Protein AF-A0A967UV72-F1 (afdb_monomer_lite)

Secondary structure (DSSP, 8-state):
-BGGGT-TTS-TT-B-----S-TT-----------S--HHHHHHHHHHHHHHHHHHHHHHHHHHHHHHHHHHHHHHHHHHHHHHHHHHHHT-

Foldseek 3Di:
DQPCVPPVPDDRPDDDDDDDDDPDDDDDDDDDDDDPDDPVVVVVVVVVVVVVVVVVVVVVVVVVVVVVVVVVVVVVVVVVVVVVVVVVVVVD

Structure (mmCIF, N/CA/C/O backbone):
data_AF-A0A967UV7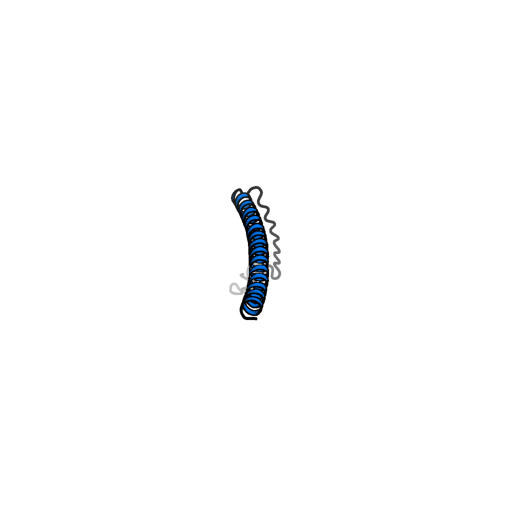2-F1
#
_entry.id   AF-A0A967UV72-F1
#
loop_
_atom_site.group_PDB
_atom_site.id
_atom_site.type_symbol
_atom_site.label_atom_id
_atom_site.label_alt_id
_atom_site.label_comp_id
_atom_site.label_asym_id
_atom_site.label_entity_id
_atom_site.label_seq_id
_atom_site.pdbx_PDB_ins_code
_atom_site.Cartn_x
_atom_site.Cartn_y
_atom_site.Cartn_z
_atom_site.occupancy
_atom_site.B_iso_or_equiv
_atom_site.auth_seq_id
_atom_site.auth_comp_id
_atom_site.auth_asym_id
_atom_site.auth_atom_id
_atom_site.pdbx_PDB_model_num
ATOM 1 N N . MET A 1 1 ? 52.653 -16.011 -40.893 1.00 67.12 1 MET A N 1
ATOM 2 C CA . MET A 1 1 ? 52.870 -15.492 -42.262 1.00 67.12 1 MET A CA 1
ATOM 3 C C . MET A 1 1 ? 54.253 -15.931 -42.718 1.00 67.12 1 MET A C 1
ATOM 5 O O . MET A 1 1 ? 55.106 -16.052 -41.846 1.00 67.12 1 MET A O 1
ATOM 9 N N . PRO A 1 2 ? 54.472 -16.206 -44.014 1.00 74.06 2 PRO A N 1
ATOM 10 C CA . PRO A 1 2 ? 55.780 -16.632 -44.515 1.00 74.06 2 PRO A CA 1
ATOM 11 C C . PRO A 1 2 ? 56.877 -15.617 -44.171 1.00 74.06 2 PRO A C 1
ATOM 13 O O . PRO A 1 2 ? 56.690 -14.418 -44.393 1.00 74.06 2 PRO A O 1
ATOM 16 N N . ALA A 1 3 ? 57.996 -16.093 -43.623 1.00 72.75 3 ALA A N 1
ATOM 17 C CA . ALA A 1 3 ? 59.125 -15.258 -43.209 1.00 72.75 3 ALA A CA 1
ATOM 18 C C . ALA A 1 3 ? 59.779 -14.510 -44.383 1.00 72.75 3 ALA A C 1
ATOM 20 O O . ALA A 1 3 ? 60.219 -13.371 -44.223 1.00 72.75 3 ALA A O 1
ATOM 21 N N . VAL A 1 4 ? 59.706 -15.104 -45.580 1.00 77.81 4 VAL A N 1
ATOM 22 C CA . VAL A 1 4 ? 60.247 -14.580 -46.846 1.00 77.81 4 VAL A CA 1
ATOM 23 C C . VAL A 1 4 ? 59.764 -13.168 -47.217 1.00 77.81 4 VAL A C 1
ATOM 25 O O . VAL A 1 4 ? 60.375 -12.482 -48.028 1.00 77.81 4 VAL A O 1
ATOM 28 N N . ILE A 1 5 ? 58.651 -12.709 -46.633 1.00 72.62 5 ILE A N 1
ATOM 29 C CA . ILE A 1 5 ? 58.100 -11.368 -46.880 1.00 72.62 5 ILE A CA 1
ATOM 30 C C . ILE A 1 5 ? 58.963 -10.266 -46.232 1.00 72.62 5 ILE A C 1
ATOM 32 O O . ILE A 1 5 ? 58.973 -9.141 -46.727 1.00 72.62 5 ILE A O 1
ATOM 36 N N . PHE A 1 6 ? 59.677 -10.567 -45.142 1.00 69.25 6 PHE A N 1
ATOM 37 C CA . PHE A 1 6 ? 60.484 -9.595 -44.387 1.00 69.25 6 PHE A CA 1
ATOM 38 C C . PHE A 1 6 ? 61.986 -9.898 -44.414 1.00 69.25 6 PHE A C 1
ATOM 40 O O . PHE A 1 6 ? 62.779 -8.979 -44.223 1.00 69.25 6 PHE A O 1
ATOM 47 N N . ASP A 1 7 ? 62.365 -11.150 -44.675 1.00 68.44 7 ASP A N 1
ATOM 48 C CA . ASP A 1 7 ? 63.748 -11.572 -44.881 1.00 68.44 7 ASP A CA 1
ATOM 49 C C . ASP A 1 7 ? 63.828 -12.477 -46.126 1.00 68.44 7 ASP A C 1
ATOM 51 O O . ASP A 1 7 ? 63.297 -13.589 -46.102 1.00 68.44 7 ASP A O 1
ATOM 55 N N . PRO A 1 8 ? 64.450 -12.019 -47.226 1.00 70.38 8 PRO A N 1
ATOM 56 C CA . PRO A 1 8 ? 64.487 -12.756 -48.484 1.00 70.38 8 PRO A CA 1
ATOM 57 C C . PRO A 1 8 ? 65.357 -14.023 -48.453 1.00 70.38 8 PRO A C 1
ATOM 59 O O . PRO A 1 8 ? 65.281 -14.800 -49.404 1.00 70.38 8 PRO A O 1
ATOM 62 N N . GLU A 1 9 ? 66.160 -14.255 -47.407 1.00 78.69 9 GLU A N 1
ATOM 63 C CA . GLU A 1 9 ? 66.956 -15.486 -47.256 1.00 78.69 9 GLU A CA 1
ATOM 64 C C . GLU A 1 9 ? 66.280 -16.556 -46.378 1.00 78.69 9 GLU A C 1
ATOM 66 O O . GLU A 1 9 ? 66.794 -17.670 -46.253 1.00 78.69 9 GLU A O 1
ATOM 71 N N . ALA A 1 10 ? 65.113 -16.261 -45.797 1.00 72.94 10 ALA A N 1
ATOM 72 C CA . ALA A 1 10 ? 64.380 -17.212 -44.967 1.00 72.94 10 ALA A CA 1
ATOM 73 C C . ALA A 1 10 ? 63.758 -18.357 -45.792 1.00 72.94 10 ALA A C 1
ATOM 75 O O . ALA A 1 10 ? 63.297 -18.171 -46.923 1.00 72.94 10 ALA A O 1
ATOM 76 N N . SER A 1 11 ? 63.711 -19.560 -45.208 1.00 73.50 11 SER A N 1
ATOM 77 C CA . SER A 1 11 ? 63.167 -20.753 -45.873 1.00 73.50 11 SER A CA 1
ATOM 78 C C . SER A 1 11 ? 61.672 -20.577 -46.200 1.00 73.50 11 SER A C 1
ATOM 80 O O . SER A 1 11 ? 60.930 -20.055 -45.364 1.00 73.50 11 SER A O 1
ATOM 82 N N . PRO A 1 12 ? 61.173 -21.044 -47.366 1.00 70.31 12 PRO A N 1
ATOM 83 C CA . PRO A 1 12 ? 59.761 -20.904 -47.745 1.00 70.31 12 PRO A CA 1
ATOM 84 C C . PRO A 1 12 ? 58.760 -21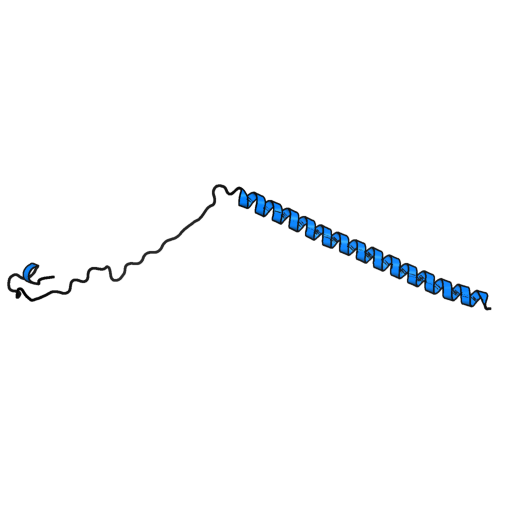.506 -46.747 1.00 70.31 12 PRO A C 1
ATOM 86 O O . PRO A 1 12 ? 57.629 -21.029 -46.651 1.00 70.31 12 PRO A O 1
ATOM 89 N N . ASP A 1 13 ? 59.184 -22.522 -45.991 1.00 75.44 13 ASP A N 1
ATOM 90 C CA . ASP A 1 13 ? 58.363 -23.202 -44.983 1.00 75.44 13 ASP A CA 1
ATOM 91 C C . ASP A 1 13 ? 58.464 -22.558 -43.587 1.00 75.44 13 ASP A C 1
ATOM 93 O O . ASP A 1 13 ? 57.796 -22.982 -42.640 1.00 75.44 13 ASP A O 1
ATOM 97 N N . GLU A 1 14 ? 59.287 -21.517 -43.433 1.00 73.62 14 GLU A N 1
ATOM 98 C CA . GLU A 1 14 ? 59.454 -20.798 -42.177 1.00 73.62 14 GLU A CA 1
ATOM 99 C C . GLU A 1 14 ? 58.302 -19.804 -41.967 1.00 73.62 14 GLU A C 1
ATOM 101 O O . GLU A 1 14 ? 58.112 -18.829 -42.703 1.00 73.62 14 GLU A O 1
ATOM 106 N N . LEU A 1 15 ? 57.487 -20.068 -40.945 1.00 74.94 15 LEU A N 1
ATOM 107 C CA . LEU A 1 15 ? 56.303 -19.279 -40.622 1.00 74.94 15 LEU A CA 1
ATOM 108 C C . LEU A 1 15 ? 56.555 -18.407 -39.392 1.00 74.94 15 LEU A C 1
ATOM 110 O O . LEU A 1 15 ? 56.745 -18.909 -38.287 1.00 74.94 15 LEU A O 1
ATOM 114 N N . ILE A 1 16 ? 56.443 -17.089 -39.559 1.00 74.56 16 ILE A N 1
ATOM 115 C CA . ILE A 1 16 ? 56.465 -16.139 -38.443 1.00 74.56 16 ILE A CA 1
ATOM 116 C C . ILE A 1 16 ? 55.058 -16.064 -37.826 1.00 74.56 16 ILE A C 1
ATOM 118 O O . ILE A 1 16 ? 54.081 -15.831 -38.558 1.00 74.56 16 ILE A O 1
ATOM 122 N N . PRO A 1 17 ? 54.905 -16.230 -36.498 1.00 66.50 17 PRO A N 1
ATOM 123 C CA . PRO A 1 17 ? 53.627 -16.032 -35.828 1.00 66.50 17 PRO A CA 1
ATOM 124 C C . PRO A 1 17 ? 53.259 -14.545 -35.856 1.00 66.50 17 PRO A C 1
ATOM 126 O O . PRO A 1 17 ? 53.963 -13.704 -35.301 1.00 66.50 17 PRO A O 1
ATOM 129 N N . VAL A 1 18 ? 52.138 -14.210 -36.496 1.00 66.31 18 VAL A N 1
ATOM 130 C CA . VAL A 1 18 ? 51.630 -12.834 -36.522 1.00 66.31 18 VAL A CA 1
ATOM 131 C C . VAL A 1 18 ? 50.504 -12.724 -35.511 1.00 66.31 18 VAL A C 1
ATOM 133 O O . VAL A 1 18 ? 49.466 -13.371 -35.648 1.00 66.31 18 VAL A O 1
ATOM 136 N N . ARG A 1 19 ? 50.725 -11.928 -34.465 1.00 64.19 19 ARG A N 1
ATOM 137 C CA . ARG A 1 19 ? 49.696 -11.610 -33.474 1.00 64.19 19 ARG A CA 1
ATOM 138 C C . ARG A 1 19 ? 48.800 -10.521 -34.052 1.00 64.19 19 ARG A C 1
ATOM 140 O O . ARG A 1 19 ? 49.139 -9.344 -34.007 1.00 64.19 19 ARG A O 1
ATOM 147 N N . PHE A 1 20 ? 47.680 -10.925 -34.643 1.00 66.94 20 PHE A N 1
ATOM 148 C CA . PHE A 1 20 ? 46.623 -10.001 -35.036 1.00 66.94 20 PHE A CA 1
ATOM 149 C C . PHE A 1 20 ? 45.659 -9.831 -33.866 1.00 66.94 20 PHE A C 1
ATOM 151 O O . PHE A 1 20 ? 44.836 -10.699 -33.589 1.00 66.94 20 PHE A O 1
ATOM 158 N N . GLY A 1 21 ? 45.793 -8.713 -33.168 1.00 64.50 21 GLY A N 1
ATOM 159 C CA . GLY A 1 21 ? 44.942 -8.354 -32.045 1.00 64.50 21 GLY A CA 1
ATOM 160 C C . GLY A 1 21 ? 45.633 -7.299 -31.199 1.00 64.50 21 GLY A C 1
ATOM 161 O O . GLY A 1 21 ? 46.817 -7.417 -30.900 1.00 64.50 21 GLY A O 1
ATOM 162 N N . ALA A 1 22 ? 44.913 -6.242 -30.835 1.00 69.19 22 ALA A N 1
ATOM 163 C CA . ALA A 1 22 ? 45.370 -5.393 -29.749 1.00 69.19 22 ALA A CA 1
ATOM 164 C C . ALA A 1 22 ? 45.173 -6.190 -28.453 1.00 69.19 22 ALA A C 1
ATOM 166 O O . ALA A 1 22 ? 44.036 -6.379 -28.027 1.00 69.19 22 ALA A O 1
ATOM 167 N N . ASP A 1 23 ? 46.264 -6.641 -27.829 1.00 67.69 23 ASP A N 1
ATOM 168 C CA . ASP A 1 23 ? 46.233 -7.419 -26.576 1.00 67.69 23 ASP A CA 1
ATOM 169 C C . ASP A 1 23 ? 45.537 -6.662 -25.422 1.00 67.69 23 ASP A C 1
ATOM 171 O O . ASP A 1 23 ? 45.152 -7.250 -24.417 1.00 67.69 23 ASP A O 1
ATOM 175 N N . ASN A 1 24 ? 45.329 -5.350 -25.589 1.00 66.25 24 ASN A N 1
ATOM 176 C CA . ASN A 1 24 ? 44.675 -4.455 -24.642 1.00 66.25 24 ASN A CA 1
ATOM 177 C C . ASN A 1 24 ? 43.573 -3.624 -25.319 1.00 66.25 24 ASN A C 1
ATOM 179 O O . ASN A 1 24 ? 43.613 -2.393 -25.317 1.00 66.25 24 ASN A O 1
ATOM 183 N N . ALA A 1 25 ? 42.572 -4.277 -25.906 1.00 72.75 25 ALA A N 1
ATOM 184 C CA . ALA A 1 25 ? 41.367 -3.594 -26.371 1.00 72.75 25 ALA A CA 1
ATOM 185 C C . ALA A 1 25 ? 40.392 -3.376 -25.200 1.00 72.75 25 ALA A C 1
ATOM 187 O O . ALA A 1 25 ? 39.730 -4.306 -24.747 1.00 72.75 25 ALA A O 1
ATOM 188 N N . TRP A 1 26 ? 40.309 -2.143 -24.696 1.00 77.38 26 TRP A N 1
ATOM 189 C CA . TRP A 1 26 ? 39.394 -1.771 -23.614 1.00 77.38 26 TRP A CA 1
ATOM 190 C C . TRP A 1 26 ? 38.237 -0.965 -24.197 1.00 77.38 26 TRP A C 1
ATOM 192 O O . TRP A 1 26 ? 38.422 0.156 -24.665 1.00 77.38 26 TRP A O 1
ATOM 202 N N . THR A 1 27 ? 37.033 -1.533 -24.171 1.00 80.31 27 THR A N 1
ATOM 203 C CA . THR A 1 27 ? 35.811 -0.839 -24.589 1.00 80.31 27 THR A CA 1
ATOM 204 C C . THR A 1 27 ? 34.918 -0.601 -23.383 1.00 80.31 27 THR A C 1
ATOM 206 O O . THR A 1 27 ? 34.415 -1.551 -22.788 1.00 80.31 27 THR A O 1
ATOM 209 N N . ALA A 1 28 ? 34.684 0.664 -23.048 1.00 82.12 28 ALA A N 1
ATOM 210 C CA . ALA A 1 28 ? 33.687 1.067 -22.065 1.00 82.12 28 ALA A CA 1
ATOM 211 C C . ALA A 1 28 ? 32.512 1.729 -22.790 1.00 82.12 28 ALA A C 1
ATOM 213 O O . ALA A 1 28 ? 32.712 2.584 -23.652 1.00 82.12 28 ALA A O 1
ATOM 214 N N . GLN A 1 29 ? 31.288 1.326 -22.453 1.00 81.75 29 GLN A N 1
ATOM 215 C CA . GLN A 1 29 ? 30.063 1.884 -23.023 1.00 81.75 29 GLN A CA 1
ATOM 216 C C . GLN A 1 29 ? 29.161 2.373 -21.895 1.00 81.75 29 GLN A C 1
ATOM 218 O O . GLN A 1 29 ? 28.970 1.684 -20.893 1.00 81.75 29 GLN A O 1
ATOM 223 N N . PHE A 1 30 ? 28.592 3.561 -22.072 1.00 84.44 30 PHE A N 1
ATOM 224 C CA . PHE A 1 30 ? 27.614 4.139 -21.163 1.00 84.44 30 PHE A CA 1
ATOM 225 C C . PHE A 1 30 ? 26.312 4.366 -21.922 1.00 84.44 30 PHE A C 1
ATOM 227 O O . PHE A 1 30 ? 26.301 5.018 -22.966 1.00 84.44 30 PHE A O 1
ATOM 234 N N . TYR A 1 31 ? 25.218 3.817 -21.401 1.00 84.25 31 TYR A N 1
ATOM 235 C CA . TYR A 1 31 ? 23.902 3.912 -22.019 1.00 84.25 31 TYR A CA 1
ATOM 236 C C . TYR A 1 31 ? 22.964 4.701 -21.110 1.00 84.25 31 TYR A C 1
ATOM 238 O O . TYR A 1 31 ? 22.637 4.255 -20.012 1.00 84.25 31 TYR A O 1
ATOM 246 N N . ILE A 1 32 ? 22.492 5.851 -21.591 1.00 81.94 32 ILE A N 1
ATOM 247 C CA . ILE A 1 32 ? 21.405 6.607 -20.961 1.00 81.94 32 ILE A CA 1
ATOM 248 C C . ILE A 1 32 ? 20.127 6.301 -21.731 1.00 81.94 32 ILE A C 1
ATOM 250 O O . ILE A 1 32 ? 20.071 6.478 -22.947 1.00 81.94 32 ILE A O 1
ATOM 254 N N . ARG A 1 33 ? 19.084 5.859 -21.028 1.00 83.00 33 ARG A N 1
ATOM 255 C CA . ARG A 1 33 ? 17.755 5.662 -21.610 1.00 83.00 33 ARG A CA 1
ATOM 256 C C . ARG A 1 33 ? 16.798 6.690 -21.028 1.00 83.00 33 ARG A C 1
ATOM 258 O O . ARG A 1 33 ? 16.472 6.621 -19.849 1.00 83.00 33 ARG A O 1
ATOM 265 N N . GLN A 1 34 ? 16.332 7.606 -21.868 1.00 79.25 34 GLN A N 1
ATOM 266 C CA . GLN A 1 34 ? 15.269 8.545 -21.532 1.00 79.25 34 GLN A CA 1
ATOM 267 C C . GLN A 1 34 ? 14.026 8.192 -22.359 1.00 79.25 34 GLN A C 1
ATOM 269 O O . GLN A 1 34 ? 14.051 8.342 -23.582 1.00 79.25 34 GLN A O 1
ATOM 274 N N . PRO A 1 35 ? 12.940 7.713 -21.734 1.00 78.44 35 PRO A N 1
ATOM 275 C CA . PRO A 1 35 ? 11.660 7.633 -22.416 1.00 78.44 35 PRO A CA 1
ATOM 276 C C . PRO A 1 35 ? 11.184 9.058 -22.724 1.00 78.44 35 PRO A C 1
ATOM 278 O O . PRO A 1 35 ? 11.032 9.874 -21.818 1.00 78.44 35 PRO A O 1
ATOM 281 N N . ILE A 1 36 ? 10.985 9.369 -24.006 1.00 80.19 36 ILE A N 1
ATOM 282 C CA . ILE A 1 36 ? 10.508 10.691 -24.451 1.00 80.19 36 ILE A CA 1
ATOM 283 C C . ILE A 1 36 ? 8.986 10.803 -24.272 1.00 80.19 36 ILE A C 1
ATOM 285 O O . ILE A 1 36 ? 8.473 11.874 -23.960 1.00 80.19 36 ILE A O 1
ATOM 289 N N . PHE A 1 37 ? 8.267 9.688 -24.422 1.00 75.62 37 PHE A N 1
ATOM 290 C CA . PHE A 1 37 ? 6.835 9.588 -24.168 1.00 75.62 37 PHE A CA 1
ATOM 291 C C . PHE A 1 37 ? 6.441 8.122 -23.952 1.00 75.62 37 PHE A C 1
ATOM 293 O O . PHE A 1 37 ? 6.751 7.272 -24.784 1.00 75.62 37 PHE A O 1
ATOM 300 N N . ASP A 1 38 ? 5.753 7.833 -22.849 1.00 76.69 38 ASP A N 1
ATOM 301 C CA . ASP A 1 38 ? 5.182 6.515 -22.557 1.00 76.69 38 ASP A CA 1
ATOM 302 C C . ASP A 1 38 ? 3.785 6.695 -21.946 1.00 76.69 38 ASP A C 1
ATOM 304 O O . ASP A 1 38 ? 3.633 6.991 -20.759 1.00 76.69 38 ASP A O 1
ATOM 308 N N . ALA A 1 39 ? 2.750 6.527 -22.772 1.00 70.12 39 ALA A N 1
ATOM 309 C CA . ALA A 1 39 ? 1.355 6.615 -22.340 1.00 70.12 39 ALA A CA 1
ATOM 310 C C . ALA A 1 39 ? 1.005 5.581 -21.250 1.00 70.12 39 ALA A C 1
ATOM 312 O O . ALA A 1 39 ? 0.189 5.863 -20.370 1.00 70.12 39 ALA A O 1
ATOM 313 N N . GLY A 1 40 ? 1.641 4.404 -21.273 1.00 75.38 40 GLY A N 1
ATOM 314 C CA . GLY A 1 40 ? 1.450 3.354 -20.276 1.00 75.38 40 GLY A CA 1
ATOM 315 C C . GLY A 1 40 ? 2.013 3.744 -18.913 1.00 75.38 40 GLY A C 1
ATOM 316 O O . GLY A 1 40 ? 1.366 3.501 -17.894 1.00 75.38 40 GLY A O 1
ATOM 317 N N . ALA 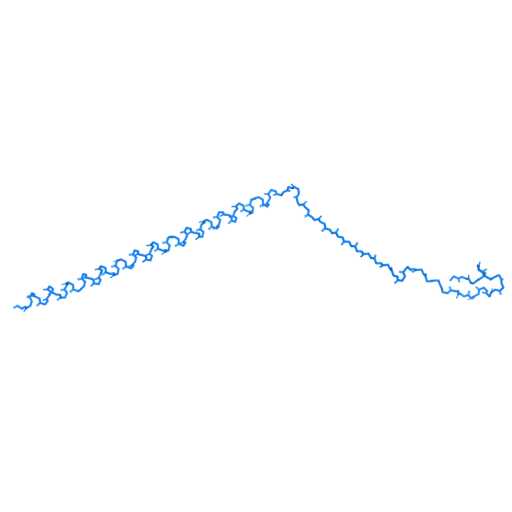A 1 41 ? 3.158 4.430 -18.882 1.00 73.25 41 ALA A N 1
ATOM 318 C CA . ALA A 1 41 ? 3.742 4.948 -17.645 1.00 73.25 41 ALA A CA 1
ATOM 319 C C . ALA A 1 41 ? 2.821 5.966 -16.948 1.00 73.25 41 ALA A C 1
ATOM 321 O O . ALA A 1 41 ? 2.640 5.898 -15.732 1.00 73.25 41 ALA A O 1
ATOM 322 N N . PHE A 1 42 ? 2.169 6.859 -17.701 1.00 70.94 42 PHE A N 1
ATOM 323 C CA . PHE A 1 42 ? 1.205 7.812 -17.132 1.00 70.94 42 PHE A CA 1
ATOM 324 C C . PHE A 1 42 ? -0.015 7.115 -16.520 1.00 70.94 42 PHE A C 1
ATOM 326 O O . PHE A 1 42 ? -0.438 7.463 -15.414 1.00 70.94 42 PHE A O 1
ATOM 333 N N . VAL A 1 43 ? -0.562 6.104 -17.203 1.00 74.94 43 VAL A N 1
ATOM 334 C CA . VAL A 1 43 ? -1.681 5.307 -16.678 1.00 74.94 43 VAL A CA 1
ATOM 335 C C . VAL A 1 43 ? -1.250 4.519 -15.440 1.00 74.94 43 VAL A C 1
ATOM 337 O O . VAL A 1 43 ? -1.966 4.536 -14.443 1.00 74.94 43 VAL A O 1
ATOM 340 N N . GLY A 1 44 ? -0.072 3.890 -15.465 1.00 74.69 44 GLY A N 1
ATOM 341 C CA . GLY A 1 44 ? 0.470 3.114 -14.347 1.00 74.69 44 GLY A CA 1
ATOM 342 C C . GLY A 1 44 ? 0.728 3.948 -13.088 1.00 74.69 44 GLY A C 1
ATOM 343 O O . GLY A 1 44 ? 0.360 3.545 -11.987 1.00 74.69 44 GLY A O 1
ATOM 344 N N . VAL A 1 45 ? 1.301 5.146 -13.228 1.00 78.38 45 VAL A N 1
ATOM 345 C CA . VAL A 1 45 ? 1.489 6.063 -12.089 1.00 78.38 45 VAL A CA 1
ATOM 346 C C . VAL A 1 45 ? 0.139 6.582 -11.581 1.00 78.38 4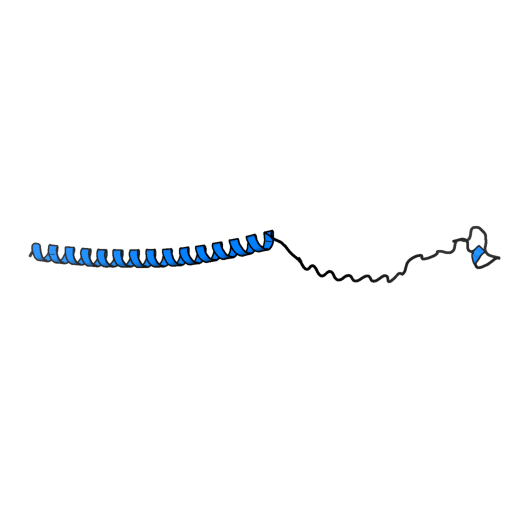5 VAL A C 1
ATOM 348 O O . VAL A 1 45 ? -0.087 6.646 -10.371 1.00 78.38 45 VAL A O 1
ATOM 351 N N . GLY A 1 46 ? -0.793 6.894 -12.486 1.00 74.19 46 GLY A N 1
ATOM 352 C CA . GLY A 1 46 ? -2.140 7.334 -12.123 1.00 74.19 46 GLY A CA 1
ATOM 353 C C . GLY A 1 46 ? -2.935 6.277 -11.346 1.00 74.19 46 GLY A C 1
ATOM 354 O O . GLY A 1 46 ? -3.587 6.599 -10.349 1.00 74.19 46 GLY A O 1
ATOM 355 N N . THR A 1 47 ? -2.868 5.006 -11.754 1.00 82.56 47 THR A N 1
ATOM 356 C CA . THR A 1 47 ? -3.520 3.898 -11.038 1.00 82.56 47 THR A CA 1
ATOM 357 C C . THR A 1 47 ? -2.857 3.626 -9.693 1.00 82.56 47 THR A C 1
ATOM 359 O O . THR A 1 47 ? -3.572 3.446 -8.708 1.00 82.56 47 THR A O 1
ATOM 362 N N . ALA A 1 48 ? -1.524 3.689 -9.606 1.00 83.44 48 ALA A N 1
ATOM 363 C CA . ALA A 1 48 ? -0.802 3.568 -8.340 1.00 83.44 48 ALA A CA 1
ATOM 364 C C . ALA A 1 48 ? -1.202 4.666 -7.336 1.00 83.44 48 ALA A C 1
ATOM 366 O O . ALA A 1 48 ? -1.429 4.380 -6.158 1.00 83.44 48 ALA A O 1
ATOM 367 N N . GLY A 1 49 ? -1.366 5.909 -7.802 1.00 83.31 49 GLY A N 1
ATOM 368 C CA . GLY A 1 49 ? -1.848 7.019 -6.976 1.00 83.31 49 GLY A CA 1
ATOM 369 C C . GLY A 1 49 ? -3.263 6.786 -6.437 1.00 83.31 49 GLY A C 1
ATOM 370 O O . GLY A 1 49 ? -3.505 6.936 -5.239 1.00 83.31 49 GLY A O 1
ATOM 371 N N . ARG A 1 50 ? -4.193 6.344 -7.294 1.00 84.38 50 ARG A N 1
ATOM 372 C CA . ARG A 1 50 ? -5.566 6.001 -6.874 1.00 84.38 50 ARG A CA 1
ATOM 373 C C . ARG A 1 50 ? -5.597 4.843 -5.883 1.00 84.38 50 ARG A C 1
ATOM 375 O O . ARG A 1 50 ? -6.351 4.888 -4.916 1.00 84.38 50 ARG A O 1
ATOM 382 N N . PHE A 1 51 ? -4.771 3.825 -6.101 1.00 88.12 51 PHE A N 1
ATOM 383 C CA . PHE A 1 51 ? -4.658 2.694 -5.190 1.00 88.12 51 PHE A CA 1
ATOM 384 C C . PHE A 1 51 ? -4.165 3.129 -3.804 1.00 88.12 51 PHE A C 1
ATOM 386 O O . PHE A 1 51 ? -4.761 2.742 -2.803 1.00 88.12 51 PHE A O 1
ATOM 393 N N . ARG A 1 52 ? -3.149 4.001 -3.733 1.00 89.62 52 ARG A N 1
ATOM 394 C CA . ARG A 1 52 ? -2.690 4.583 -2.461 1.00 89.62 52 ARG A CA 1
ATOM 395 C C . ARG A 1 52 ? -3.808 5.352 -1.745 1.00 89.62 52 ARG A C 1
ATOM 397 O O . ARG A 1 52 ? -4.021 5.127 -0.560 1.00 89.62 52 ARG A O 1
ATOM 404 N N . ALA A 1 53 ? -4.557 6.193 -2.459 1.0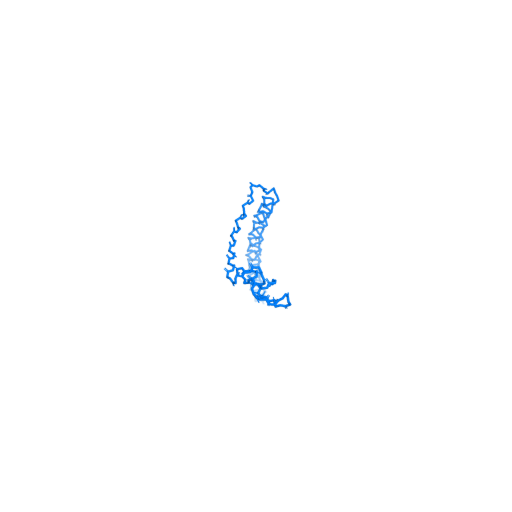0 91.75 53 ALA A N 1
ATOM 405 C CA . ALA A 1 53 ? -5.672 6.939 -1.869 1.00 91.75 53 ALA A CA 1
ATOM 406 C C . ALA A 1 53 ? -6.774 6.014 -1.311 1.00 91.75 53 ALA A C 1
ATOM 408 O O . ALA A 1 53 ? -7.333 6.275 -0.247 1.00 91.75 53 ALA A O 1
ATOM 409 N N . LEU A 1 54 ? -7.061 4.899 -1.993 1.00 93.75 54 LEU A N 1
ATOM 410 C CA . LEU A 1 54 ? -7.986 3.881 -1.486 1.00 93.75 54 LEU A CA 1
ATOM 411 C C . LEU A 1 54 ? -7.453 3.206 -0.217 1.00 93.75 54 LEU A C 1
ATOM 413 O O . LEU A 1 54 ? -8.220 2.984 0.717 1.00 93.75 54 LEU A O 1
ATOM 417 N N . GLN A 1 55 ? -6.154 2.903 -0.152 1.00 92.94 55 GLN A N 1
ATOM 418 C CA . GLN A 1 55 ? -5.545 2.337 1.055 1.00 92.94 55 GLN A CA 1
ATOM 419 C C . GLN A 1 55 ? -5.650 3.284 2.257 1.00 92.94 55 GLN A C 1
ATOM 421 O O . GLN A 1 55 ? -5.961 2.837 3.360 1.00 92.94 55 GLN A O 1
ATOM 426 N N . GLU A 1 56 ? -5.447 4.586 2.053 1.00 94.31 56 GLU A N 1
ATOM 427 C CA . GLU A 1 56 ? -5.646 5.594 3.101 1.00 94.31 56 GLU A CA 1
ATOM 428 C C . GLU A 1 56 ? -7.097 5.604 3.602 1.00 94.31 56 GLU A C 1
ATOM 430 O O . GLU A 1 56 ? -7.342 5.651 4.811 1.00 94.31 56 GLU A O 1
ATOM 435 N N . GLU A 1 57 ? -8.070 5.483 2.695 1.00 94.19 57 GLU A N 1
ATOM 436 C CA . GLU A 1 57 ? -9.484 5.408 3.068 1.00 94.19 57 GLU A CA 1
ATOM 437 C C . GLU A 1 57 ? -9.822 4.140 3.858 1.00 94.19 57 GLU A C 1
ATOM 439 O O . GLU A 1 57 ? -10.564 4.206 4.837 1.00 94.19 57 GLU A O 1
ATOM 444 N N . VAL A 1 58 ? -9.235 2.995 3.501 1.00 95.12 58 VAL A N 1
ATOM 445 C CA . VAL A 1 58 ? -9.411 1.741 4.249 1.00 95.12 58 VAL A CA 1
ATOM 446 C C . VAL A 1 58 ? -8.960 1.908 5.701 1.00 95.12 58 VAL A C 1
ATOM 448 O O . VAL A 1 58 ? -9.689 1.528 6.622 1.00 95.12 58 VAL A O 1
ATOM 451 N N . VAL A 1 59 ? -7.799 2.529 5.925 1.00 95.81 59 VAL A N 1
ATOM 452 C CA . VAL A 1 59 ? -7.289 2.794 7.279 1.00 95.81 59 VAL A CA 1
ATOM 453 C C . VAL A 1 59 ? -8.222 3.741 8.038 1.00 95.81 59 VAL A C 1
ATOM 455 O O . VAL A 1 59 ? -8.561 3.468 9.195 1.00 95.81 59 VAL A O 1
ATOM 458 N N . ARG A 1 60 ? -8.701 4.817 7.395 1.00 94.81 60 ARG A N 1
ATOM 459 C CA . ARG A 1 60 ? -9.686 5.733 7.999 1.00 94.81 60 ARG A CA 1
ATOM 460 C C . ARG A 1 60 ? -10.968 5.003 8.398 1.00 94.81 60 ARG A C 1
ATOM 462 O O . ARG A 1 60 ? -11.420 5.144 9.537 1.00 94.81 60 ARG A O 1
ATOM 469 N N . GLY A 1 61 ? -11.521 4.184 7.508 1.00 95.94 61 GLY A N 1
ATOM 470 C CA . GLY A 1 61 ? -12.719 3.389 7.772 1.00 95.94 61 GLY A CA 1
ATOM 471 C C . GLY A 1 61 ? -12.531 2.429 8.948 1.00 95.94 61 GLY A C 1
ATOM 472 O O . GLY A 1 61 ? -13.382 2.354 9.840 1.00 95.94 61 GLY A O 1
ATOM 473 N N . GLN A 1 62 ? -11.385 1.748 9.017 1.00 97.00 62 GLN A N 1
ATOM 474 C CA . GLN A 1 62 ? -11.078 0.817 10.101 1.00 97.00 62 GLN A CA 1
ATOM 475 C C . GLN A 1 62 ? -10.922 1.521 11.455 1.00 97.00 62 GLN A C 1
ATOM 477 O O . GLN A 1 62 ? -11.404 1.010 12.475 1.00 97.00 62 GLN A O 1
ATOM 482 N N . ALA A 1 63 ? -10.324 2.714 11.478 1.00 96.56 63 ALA A N 1
ATOM 483 C CA . ALA A 1 63 ? -10.243 3.536 12.682 1.00 96.56 63 ALA A CA 1
ATOM 484 C C . ALA A 1 63 ? -11.642 3.921 13.198 1.00 96.56 63 ALA A C 1
ATOM 486 O O . ALA A 1 63 ? -11.950 3.708 14.374 1.00 96.56 63 ALA A O 1
ATOM 487 N N . GLN A 1 64 ? -12.531 4.390 12.315 1.00 97.38 64 GLN A N 1
ATOM 488 C CA . GLN A 1 64 ? -13.911 4.747 12.677 1.00 97.38 64 GLN A CA 1
ATOM 489 C C . GLN A 1 64 ? -14.721 3.543 13.169 1.00 97.38 64 GLN A C 1
ATOM 491 O O . GLN A 1 64 ? -15.452 3.624 14.165 1.00 97.38 64 GLN A O 1
ATOM 496 N N . GLN A 1 65 ? -14.567 2.395 12.508 1.00 97.62 65 GLN A N 1
ATOM 497 C CA . GLN A 1 65 ? -15.239 1.162 12.901 1.00 97.62 65 GLN A CA 1
ATOM 498 C C . GLN A 1 65 ? -14.765 0.681 14.279 1.00 97.62 65 GLN A C 1
ATOM 500 O O . GLN A 1 65 ? -15.573 0.196 15.075 1.00 97.62 65 GLN A O 1
ATOM 505 N N . THR A 1 66 ? -13.472 0.827 14.572 1.00 98.19 66 THR A N 1
ATOM 506 C CA . THR A 1 66 ? -12.887 0.484 15.874 1.00 98.19 66 THR A CA 1
ATOM 507 C C . THR A 1 66 ? -13.410 1.416 16.962 1.00 98.19 66 THR A C 1
ATOM 509 O O . THR A 1 66 ? -13.945 0.936 17.960 1.00 98.19 66 THR A O 1
ATOM 512 N N . ALA A 1 67 ? -13.376 2.733 16.740 1.00 98.00 67 ALA A N 1
ATOM 513 C CA . ALA A 1 67 ? -13.904 3.717 17.685 1.00 98.00 67 ALA A CA 1
ATOM 514 C C . ALA A 1 67 ? -15.388 3.465 18.012 1.00 98.00 67 ALA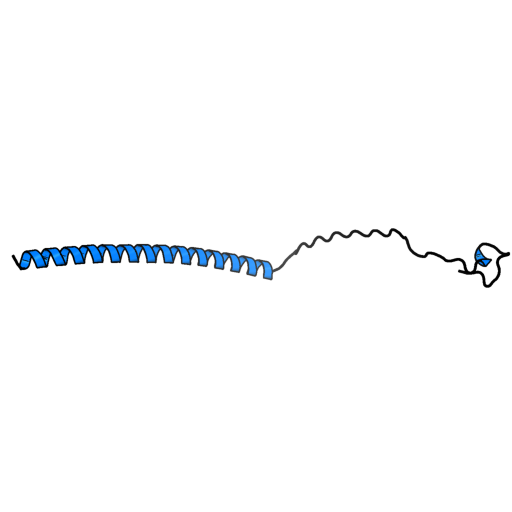 A C 1
ATOM 516 O O . ALA A 1 67 ? -15.796 3.468 19.175 1.00 98.00 67 ALA A O 1
ATOM 517 N N . SER A 1 68 ? -16.195 3.162 16.992 1.00 97.81 68 SER A N 1
ATOM 518 C CA . SER A 1 68 ? -17.623 2.862 17.151 1.00 97.81 68 SER A CA 1
ATOM 519 C C . SER A 1 68 ? -17.884 1.530 17.863 1.00 97.81 68 SER A C 1
ATOM 521 O O . SER A 1 68 ? -18.876 1.397 18.582 1.00 97.81 68 SER A O 1
ATOM 523 N N . ARG A 1 69 ? -17.024 0.520 17.675 1.00 97.94 69 ARG A N 1
ATOM 524 C CA . ARG A 1 69 ? -17.092 -0.747 18.424 1.00 97.94 69 ARG A CA 1
ATOM 525 C C . ARG A 1 69 ? -16.769 -0.537 19.899 1.00 97.94 69 ARG A C 1
ATOM 527 O O . ARG A 1 69 ? -17.545 -0.977 20.741 1.00 97.94 69 ARG A O 1
ATOM 534 N N . VAL A 1 70 ? -15.696 0.193 20.201 1.00 98.38 70 VAL A N 1
ATOM 535 C CA . VAL A 1 70 ? -15.304 0.518 21.581 1.00 98.38 70 VAL A CA 1
ATOM 536 C C . VAL A 1 70 ? -16.409 1.299 22.290 1.00 98.38 70 VAL A C 1
ATOM 538 O O . VAL A 1 70 ? -16.806 0.929 23.391 1.00 98.38 70 VAL A O 1
ATOM 541 N N . ARG A 1 71 ? -16.978 2.321 21.638 1.00 98.25 71 ARG A N 1
ATOM 542 C CA . ARG A 1 71 ? -18.079 3.114 22.205 1.00 98.25 71 ARG A CA 1
ATOM 543 C C . ARG A 1 71 ? -19.293 2.254 22.558 1.00 98.25 71 ARG A C 1
ATOM 545 O O . ARG A 1 71 ? -19.836 2.381 23.650 1.00 98.25 71 ARG A O 1
ATOM 552 N N . ARG A 1 72 ? -19.707 1.361 21.653 1.00 98.31 72 ARG A N 1
ATOM 553 C CA . ARG A 1 72 ? -20.830 0.443 21.903 1.00 98.31 72 ARG A CA 1
ATOM 554 C C . ARG A 1 72 ? -20.538 -0.527 23.045 1.00 98.31 72 ARG A C 1
ATOM 556 O O . ARG A 1 72 ? -21.395 -0.705 23.900 1.00 98.31 72 ARG A O 1
ATOM 563 N N . ALA A 1 73 ? -19.341 -1.111 23.080 1.00 98.25 73 ALA A N 1
ATOM 564 C CA . ALA A 1 73 ? -18.940 -2.024 24.148 1.00 98.25 73 ALA A CA 1
ATOM 565 C C . ALA A 1 73 ? -18.934 -1.332 25.520 1.00 98.25 73 ALA A C 1
ATOM 567 O O . ALA A 1 73 ? -19.427 -1.890 26.496 1.00 98.25 73 ALA A O 1
ATOM 568 N N . TYR A 1 74 ? -18.442 -0.093 25.580 1.00 98.25 74 TYR A N 1
ATOM 569 C CA . TYR A 1 74 ? -18.457 0.708 26.800 1.00 98.25 74 TYR A CA 1
ATOM 570 C C . TYR A 1 74 ? -19.881 0.969 27.306 1.00 98.25 74 TYR A C 1
ATOM 572 O O . TYR A 1 74 ? -20.174 0.717 28.473 1.00 98.25 74 TYR A O 1
ATOM 580 N N . TYR A 1 75 ? -20.790 1.413 26.431 1.00 98.38 75 TYR A N 1
ATOM 581 C CA . TYR A 1 75 ? -22.180 1.636 26.832 1.00 98.38 75 TYR A CA 1
ATOM 582 C C . TYR A 1 75 ? -22.899 0.346 27.221 1.00 98.38 75 TYR A C 1
ATOM 584 O O . TYR A 1 75 ? -23.654 0.355 28.188 1.00 98.38 75 TYR A O 1
ATOM 592 N N . ALA A 1 76 ? -22.626 -0.770 26.543 1.00 98.06 76 ALA A N 1
ATOM 593 C CA . ALA A 1 76 ? -23.163 -2.069 26.937 1.00 98.06 76 ALA A CA 1
ATOM 594 C C . ALA A 1 76 ? -22.718 -2.464 28.356 1.00 98.06 76 ALA A C 1
ATOM 596 O O . ALA A 1 76 ? -23.532 -2.935 29.145 1.00 98.06 76 ALA A O 1
ATOM 597 N N . ALA A 1 77 ? -21.453 -2.216 28.711 1.00 98.12 77 ALA A N 1
ATOM 598 C CA . ALA A 1 77 ? -20.948 -2.481 30.056 1.00 98.12 77 ALA A CA 1
ATOM 599 C C . ALA A 1 77 ? -21.590 -1.574 31.122 1.00 98.12 77 ALA A C 1
ATOM 601 O O . ALA A 1 77 ? -21.906 -2.042 32.215 1.00 98.12 77 ALA A O 1
ATOM 602 N N . LEU A 1 78 ? -21.803 -0.289 30.813 1.00 97.94 78 LEU A N 1
ATOM 603 C CA . LEU A 1 78 ? -22.495 0.632 31.720 1.00 97.94 78 LEU A CA 1
ATOM 604 C C . LEU A 1 78 ? -23.950 0.219 31.962 1.00 97.94 78 LEU A C 1
ATOM 606 O O . LEU A 1 78 ? -24.382 0.208 33.111 1.00 97.94 78 LEU A O 1
ATOM 610 N N . LEU A 1 79 ? -24.674 -0.154 30.904 1.00 98.00 79 LEU A N 1
ATOM 611 C CA . LEU A 1 79 ? -26.053 -0.633 31.008 1.00 98.00 79 LEU A CA 1
ATOM 612 C C . LEU A 1 79 ? -26.133 -1.910 31.849 1.00 98.00 79 LEU A C 1
ATOM 614 O O . LEU A 1 79 ? -26.897 -1.956 32.802 1.00 98.00 79 LEU A O 1
ATOM 618 N N . ALA A 1 80 ? -25.265 -2.890 31.589 1.00 97.12 80 ALA A N 1
ATOM 619 C CA . ALA A 1 80 ? -25.236 -4.129 32.365 1.00 97.12 80 ALA A CA 1
ATOM 620 C C . ALA A 1 80 ? -24.961 -3.888 33.861 1.00 97.12 80 ALA A C 1
ATOM 622 O O . ALA A 1 80 ? -25.517 -4.570 34.721 1.00 97.12 80 ALA A O 1
ATOM 623 N N . ARG A 1 81 ? -24.110 -2.908 34.195 1.00 96.75 81 ARG A N 1
ATOM 624 C CA . ARG A 1 81 ? -23.867 -2.515 35.590 1.00 96.75 81 ARG A CA 1
ATOM 625 C C . ARG A 1 81 ? -25.115 -1.913 36.234 1.00 96.75 81 ARG A C 1
ATOM 627 O O . ARG A 1 81 ? -25.380 -2.182 37.405 1.00 96.75 81 ARG A O 1
ATOM 634 N N . GLU A 1 82 ? -25.835 -1.088 35.488 1.00 96.06 82 GLU A N 1
ATOM 635 C CA . GLU A 1 82 ? -27.058 -0.452 35.959 1.00 96.06 82 GLU A CA 1
ATOM 636 C C . GLU A 1 82 ? -28.186 -1.470 36.159 1.00 96.06 82 GLU A C 1
ATOM 638 O O . GLU A 1 82 ? -28.843 -1.449 37.197 1.00 96.06 82 GLU A O 1
ATOM 643 N N . ASP A 1 83 ? -28.332 -2.432 35.249 1.00 94.75 83 ASP A N 1
ATOM 644 C CA . ASP A 1 83 ? -29.304 -3.522 35.374 1.00 94.75 83 ASP A CA 1
ATOM 645 C C . ASP A 1 83 ? -29.091 -4.318 36.672 1.00 94.75 83 ASP A C 1
ATOM 647 O O . ASP A 1 83 ? -30.038 -4.581 37.413 1.00 94.75 83 ASP A O 1
ATOM 651 N N . VAL A 1 84 ? -27.836 -4.641 37.010 1.00 95.44 84 VAL A N 1
ATOM 652 C CA . VAL A 1 84 ? -27.502 -5.322 38.274 1.00 95.44 84 VAL A CA 1
ATOM 653 C C . VAL A 1 84 ? -27.887 -4.473 39.490 1.00 95.44 84 VAL A C 1
ATOM 655 O O . VAL A 1 84 ? -28.404 -5.011 40.472 1.00 95.44 84 VAL A O 1
ATOM 658 N N . ARG A 1 85 ? -27.661 -3.152 39.437 1.00 94.56 85 ARG A N 1
ATOM 659 C CA . ARG A 1 85 ? -28.033 -2.226 40.518 1.00 94.56 85 ARG A CA 1
ATOM 660 C C . ARG A 1 85 ? -29.549 -2.205 40.727 1.00 94.56 85 ARG A C 1
ATOM 662 O O . ARG A 1 85 ? -30.002 -2.364 41.857 1.00 94.56 85 ARG A O 1
ATOM 669 N N . LEU A 1 86 ? -30.314 -2.064 39.645 1.00 93.62 86 LEU A N 1
ATOM 670 C CA . LEU A 1 86 ? -31.779 -2.008 39.670 1.00 93.62 86 LEU A CA 1
ATOM 671 C C . LEU A 1 86 ? -32.404 -3.317 40.170 1.00 93.62 86 LEU A C 1
ATOM 673 O O . LEU A 1 86 ? -33.336 -3.292 40.977 1.00 93.62 86 LEU A O 1
ATOM 677 N N . VAL A 1 87 ? -31.872 -4.467 39.745 1.00 93.69 87 VAL A N 1
ATOM 678 C CA . VAL A 1 87 ? -32.307 -5.782 40.244 1.00 93.69 87 VAL A CA 1
ATOM 679 C C . VAL A 1 87 ? -32.026 -5.914 41.741 1.00 93.69 87 VAL A C 1
ATOM 681 O O . VAL A 1 87 ? -32.890 -6.369 42.487 1.00 93.69 87 VAL A O 1
ATOM 684 N N . GLY A 1 88 ? -30.852 -5.475 42.202 1.00 91.12 88 GLY A N 1
ATOM 685 C CA . GLY A 1 88 ? -30.500 -5.491 43.622 1.00 91.12 88 GLY A CA 1
ATOM 686 C C . GLY A 1 88 ? -31.394 -4.600 44.491 1.00 91.12 88 GLY A C 1
ATOM 687 O O . GLY A 1 88 ? -31.705 -4.974 45.620 1.00 91.12 88 GLY A O 1
ATOM 688 N N . GLU A 1 89 ? -31.828 -3.448 43.973 1.00 90.62 89 GLU A N 1
ATOM 689 C CA . GLU A 1 89 ? -32.776 -2.551 44.650 1.00 90.62 89 GLU A CA 1
ATOM 690 C C . GLU A 1 89 ? -34.207 -3.095 44.659 1.00 90.62 89 GLU A C 1
ATOM 692 O O . GLU A 1 89 ? -34.913 -2.890 45.634 1.00 90.62 89 GLU A O 1
ATOM 697 N N . SER A 1 90 ? -34.628 -3.826 43.623 1.00 80.94 90 SER A N 1
ATOM 698 C CA . SER A 1 90 ? -35.991 -4.379 43.531 1.00 80.94 90 SER A CA 1
ATOM 699 C C . SER A 1 90 ? -36.239 -5.576 44.460 1.00 80.94 90 SER A C 1
ATOM 701 O O . SER A 1 90 ? -37.387 -5.919 44.731 1.00 80.94 90 SER A O 1
ATOM 703 N N . ILE A 1 91 ? -35.173 -6.253 44.901 1.00 87.25 91 ILE A N 1
ATOM 704 C CA . ILE A 1 91 ? -35.235 -7.432 45.785 1.00 87.25 91 ILE A CA 1
ATOM 705 C C . ILE A 1 91 ? -35.204 -7.030 47.275 1.00 87.25 91 ILE A C 1
ATOM 707 O O . ILE A 1 91 ? -35.501 -7.860 48.135 1.00 87.25 91 ILE A O 1
ATOM 711 N N . ARG A 1 92 ? -34.840 -5.783 47.593 1.00 59.22 92 ARG A N 1
ATOM 712 C CA . ARG A 1 92 ? -34.718 -5.271 48.964 1.00 59.22 92 ARG A CA 1
ATOM 713 C C . ARG A 1 92 ? -35.959 -4.485 49.374 1.00 59.22 92 ARG A C 1
ATOM 715 O O . ARG A 1 92 ? -36.341 -4.624 50.555 1.00 59.22 92 ARG A O 1
#

pLDDT: mean 83.71, std 11.47, range [59.22, 98.38]

Radius of gyration: 44.24 Å; chains: 1; bounding box: 103×34×97 Å

Sequence (92 aa):
MPAVIFDPEASPDELIPVRFGADNAWTAQFYIRQPIFDAGAFVGVGTAGRFRALQEEVVRGQAQQTASRVRRAYYAALLAREDVRLVGESIR